Protein AF-A0ABD5SYY7-F1 (afdb_monomer)

Nearest PDB structures (foldseek):
  2g9w-assembly1_B  TM=8.628E-01  e=6.330E-02  Mycobacterium tuberculosis H37Rv
  3b73-assembly1_A  TM=8.817E-01  e=3.065E-01  Haloarcula marismortui ATCC 43049
  3mq0-assembly1_B  TM=7.488E-01  e=2.356E-01  Agrobacterium tumefaciens
  8ejv-assembly1_B  TM=7.475E-01  e=8.212E-01  Pseu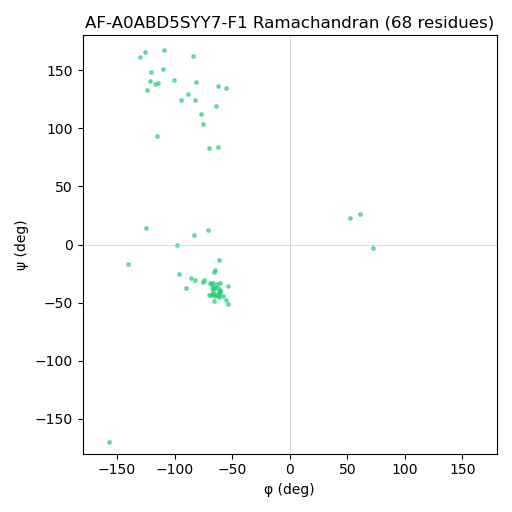domonas putida KT2440
  8ffz-assembly1_B  TM=8.428E-01  e=2.061E+00  Saccharomyces cerevisiae S288C

Sequence (70 aa):
MREQTLDAIVDLVAEHEPVDAEDVPELLDEEIDTEEAAAYLTVAEERERVLKVNGRYWVMRVGPYSDAPE

Foldseek 3Di:
DDPVVLVVLLVQQAVDPFDFLCCCCVSPPDPDDSVVSVVSLVVCVVVQQWPDDPNTTIHGCPDPPPPDPD

Mean predicted aligned error: 6.15 Å

Structure (mmCIF, N/CA/C/O backbone):
data_AF-A0ABD5SYY7-F1
#
_entry.id   AF-A0ABD5SYY7-F1
#
loop_
_atom_site.group_PDB
_atom_site.id
_atom_site.type_symbol
_atom_site.label_atom_id
_atom_site.label_alt_id
_atom_site.label_comp_id
_atom_site.label_asym_id
_atom_site.label_entity_id
_atom_site.label_seq_id
_atom_site.pdbx_PDB_ins_code
_atom_site.Cartn_x
_atom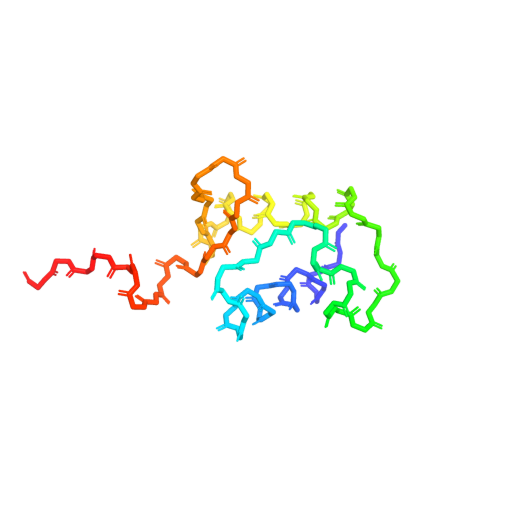_site.Cartn_y
_atom_site.Cartn_z
_atom_site.occupancy
_atom_site.B_iso_or_equiv
_atom_site.auth_seq_id
_atom_site.auth_comp_id
_atom_site.auth_asym_id
_atom_site.auth_atom_id
_atom_site.pdbx_PDB_model_num
ATOM 1 N N . MET A 1 1 ? 2.567 13.088 -11.312 1.00 60.59 1 MET A N 1
ATOM 2 C CA . MET A 1 1 ? 2.169 11.687 -11.082 1.00 60.59 1 MET A CA 1
ATOM 3 C C . MET A 1 1 ? 1.428 11.170 -12.297 1.00 60.59 1 MET A C 1
ATOM 5 O O . MET A 1 1 ? 0.531 11.862 -12.772 1.00 60.59 1 MET A O 1
ATOM 9 N N . ARG A 1 2 ? 1.830 10.008 -12.821 1.00 75.25 2 ARG A N 1
ATOM 10 C CA . ARG A 1 2 ? 1.102 9.296 -13.879 1.00 75.25 2 ARG A CA 1
ATOM 11 C C . ARG A 1 2 ? 0.079 8.383 -13.209 1.00 75.25 2 ARG A C 1
ATOM 13 O O . ARG A 1 2 ? 0.435 7.649 -12.300 1.00 75.25 2 ARG A O 1
ATOM 20 N N . GLU A 1 3 ? -1.177 8.449 -13.634 1.00 76.25 3 GLU A N 1
ATOM 21 C CA . GLU A 1 3 ? -2.254 7.647 -13.033 1.00 76.25 3 GLU A CA 1
ATOM 22 C C . GLU A 1 3 ? -2.025 6.136 -13.229 1.00 76.25 3 GLU A C 1
ATOM 24 O O . GLU A 1 3 ? -2.241 5.367 -12.305 1.00 76.25 3 GLU A O 1
ATOM 29 N N . GLN A 1 4 ? -1.436 5.741 -14.364 1.00 79.19 4 GLN A N 1
ATOM 30 C CA . GLN A 1 4 ? -1.105 4.344 -14.683 1.00 79.19 4 GLN A CA 1
ATOM 31 C C . GLN A 1 4 ? -0.123 3.703 -13.685 1.00 79.19 4 GLN A C 1
ATOM 33 O O . GLN A 1 4 ? -0.329 2.565 -13.288 1.00 79.19 4 GLN A O 1
ATOM 38 N N . THR A 1 5 ? 0.899 4.439 -13.236 1.00 83.50 5 THR A N 1
ATOM 39 C CA . THR A 1 5 ? 1.892 3.935 -12.267 1.00 83.50 5 THR A CA 1
ATOM 40 C C . THR A 1 5 ? 1.272 3.744 -10.878 1.00 83.50 5 THR A C 1
ATOM 42 O O . THR A 1 5 ? 1.625 2.824 -10.151 1.00 83.50 5 THR A O 1
ATOM 45 N N . LEU A 1 6 ? 0.299 4.586 -10.509 1.00 86.00 6 LEU A N 1
ATOM 46 C CA . LEU A 1 6 ? -0.430 4.425 -9.252 1.00 86.00 6 LEU A CA 1
ATOM 47 C C . LEU A 1 6 ? -1.326 3.179 -9.273 1.00 86.00 6 LEU A C 1
ATOM 49 O O . LEU A 1 6 ? -1.372 2.464 -8.278 1.00 86.00 6 LEU A O 1
ATOM 53 N N . ASP A 1 7 ? -2.039 2.929 -10.376 1.00 88.38 7 ASP A N 1
ATOM 54 C CA . ASP A 1 7 ? -2.828 1.701 -10.538 1.00 88.38 7 ASP A CA 1
ATOM 55 C C . ASP A 1 7 ? -1.924 0.457 -10.490 1.00 88.38 7 ASP A C 1
ATOM 57 O O . ASP A 1 7 ? -2.212 -0.456 -9.723 1.00 88.38 7 ASP A O 1
ATOM 61 N N . ALA A 1 8 ? -0.780 0.471 -11.184 1.00 90.00 8 ALA A N 1
ATOM 62 C CA . ALA A 1 8 ? 0.173 -0.642 -11.174 1.00 90.00 8 ALA A CA 1
ATOM 63 C C . ALA A 1 8 ? 0.724 -0.954 -9.769 1.00 90.00 8 ALA A C 1
ATOM 65 O O . ALA A 1 8 ? 0.852 -2.115 -9.393 1.00 90.00 8 ALA A O 1
ATOM 66 N N . ILE A 1 9 ? 0.998 0.073 -8.957 1.00 89.19 9 ILE A N 1
ATOM 67 C CA . ILE A 1 9 ? 1.436 -0.109 -7.564 1.00 89.19 9 ILE A CA 1
ATOM 68 C C . ILE A 1 9 ? 0.319 -0.692 -6.694 1.00 89.19 9 ILE A C 1
ATOM 70 O O . ILE A 1 9 ? 0.590 -1.508 -5.818 1.00 89.19 9 ILE A O 1
ATOM 74 N N . VAL A 1 10 ? -0.938 -0.300 -6.917 1.00 88.81 10 VAL A N 1
ATOM 75 C CA . VAL A 1 10 ? -2.078 -0.887 -6.196 1.00 88.81 10 VAL A CA 1
ATOM 76 C C . VAL A 1 10 ? -2.275 -2.352 -6.585 1.00 88.81 10 VAL A C 1
ATOM 78 O O . VAL A 1 10 ? -2.486 -3.175 -5.697 1.00 88.81 10 VAL A O 1
ATOM 81 N N . ASP A 1 11 ? -2.163 -2.686 -7.871 1.00 90.06 11 ASP A N 1
ATOM 82 C CA . ASP A 1 11 ? -2.240 -4.070 -8.351 1.00 90.06 11 ASP A CA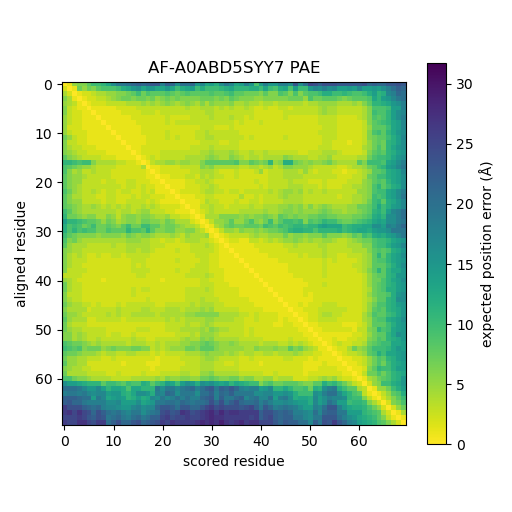 1
ATOM 83 C C . ASP A 1 11 ? -1.110 -4.925 -7.756 1.00 90.06 11 ASP A C 1
ATOM 85 O O . ASP A 1 11 ? -1.364 -6.004 -7.224 1.00 90.06 11 ASP A O 1
ATOM 89 N N . LEU A 1 12 ? 0.113 -4.391 -7.709 1.00 91.12 12 LEU A N 1
ATOM 90 C CA . LEU A 1 12 ? 1.255 -5.039 -7.062 1.00 91.12 12 LEU A CA 1
ATOM 91 C C . LEU A 1 12 ? 0.976 -5.331 -5.581 1.00 91.12 12 LEU A C 1
ATOM 93 O O . LEU A 1 12 ? 1.241 -6.436 -5.110 1.00 91.12 12 LEU A O 1
ATOM 97 N N . VAL A 1 13 ? 0.397 -4.376 -4.843 1.00 90.38 13 VAL A N 1
ATOM 98 C CA . VAL A 1 13 ? -0.015 -4.602 -3.447 1.00 90.38 13 VAL A CA 1
ATOM 99 C C . VAL A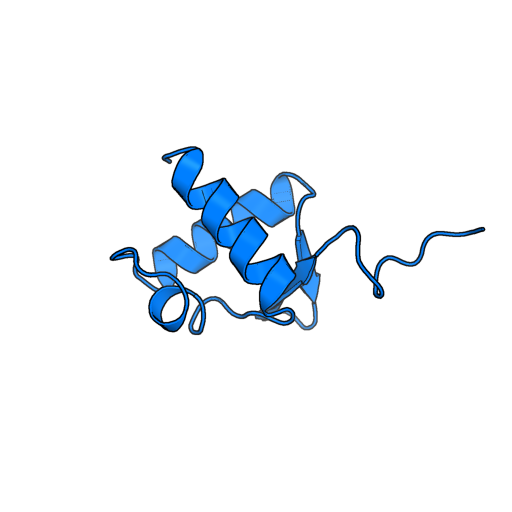 1 13 ? -1.092 -5.686 -3.357 1.00 90.38 13 VAL A C 1
ATOM 101 O O . VAL A 1 13 ? -1.042 -6.493 -2.436 1.00 90.38 13 VAL A O 1
ATOM 104 N N . ALA A 1 14 ? -2.032 -5.758 -4.300 1.00 89.69 14 ALA A N 1
ATOM 105 C CA . ALA A 1 14 ? -3.059 -6.802 -4.318 1.00 89.69 14 ALA A CA 1
ATOM 106 C C . ALA A 1 14 ? -2.499 -8.210 -4.584 1.00 89.69 14 ALA A C 1
ATOM 108 O O . ALA A 1 14 ? -3.033 -9.192 -4.069 1.00 89.69 14 ALA A O 1
ATOM 109 N N . GLU A 1 15 ? -1.435 -8.321 -5.379 1.00 89.31 15 GLU A N 1
ATOM 110 C CA . GLU A 1 15 ? -0.812 -9.602 -5.726 1.00 89.31 15 GLU A CA 1
ATOM 111 C C . GLU A 1 15 ? 0.224 -10.068 -4.691 1.00 89.31 15 GLU A C 1
ATOM 113 O O . GLU A 1 15 ? 0.423 -11.274 -4.516 1.00 89.31 15 GLU A O 1
ATOM 118 N N . HIS A 1 16 ? 0.862 -9.126 -3.990 1.00 87.75 16 HIS A N 1
ATOM 119 C CA . HIS A 1 16 ? 2.020 -9.383 -3.130 1.00 87.75 16 HIS A CA 1
ATOM 120 C C . HIS A 1 16 ? 1.857 -8.908 -1.676 1.00 87.75 16 HIS A C 1
ATOM 122 O O . HIS A 1 16 ? 2.847 -8.853 -0.949 1.00 87.75 16 HIS A O 1
ATOM 128 N N . GLU A 1 17 ? 0.643 -8.577 -1.212 1.00 82.88 17 GLU A N 1
ATOM 129 C CA . GLU A 1 17 ? 0.434 -8.120 0.170 1.00 82.88 17 GLU A CA 1
ATOM 130 C C . GLU A 1 17 ? 0.969 -9.116 1.226 1.00 82.88 17 GLU A C 1
ATOM 132 O O . GLU A 1 17 ? 0.680 -10.317 1.157 1.00 82.88 17 GLU A O 1
ATOM 137 N N . PRO A 1 18 ? 1.695 -8.641 2.263 1.00 88.06 18 PRO A N 1
ATOM 138 C CA . PRO A 1 18 ? 2.092 -7.252 2.525 1.00 88.06 18 PRO A CA 1
ATOM 139 C C . PRO A 1 18 ? 3.336 -6.807 1.739 1.00 88.06 18 PRO A C 1
ATOM 141 O O . PRO A 1 18 ? 4.327 -7.526 1.689 1.00 88.06 18 PRO A O 1
ATOM 144 N N . VAL A 1 19 ? 3.306 -5.571 1.233 1.00 91.00 19 VAL A N 1
ATOM 145 C CA . VAL A 1 19 ? 4.387 -4.962 0.434 1.00 91.00 19 VAL A CA 1
ATOM 146 C C . VAL A 1 19 ? 5.006 -3.790 1.182 1.00 91.00 19 VAL A C 1
ATOM 148 O O . VAL A 1 19 ? 4.278 -2.994 1.782 1.00 91.00 19 VAL A O 1
ATOM 151 N N . 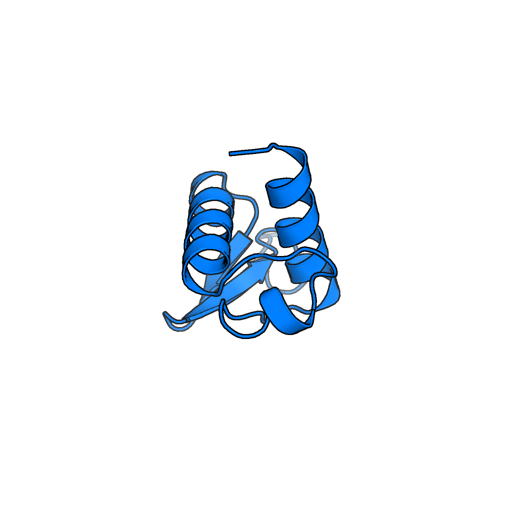ASP A 1 20 ? 6.326 -3.635 1.142 1.00 92.62 20 ASP A N 1
ATOM 152 C CA . ASP A 1 20 ? 6.984 -2.395 1.546 1.00 92.62 20 ASP A CA 1
ATOM 153 C C . ASP A 1 20 ? 7.58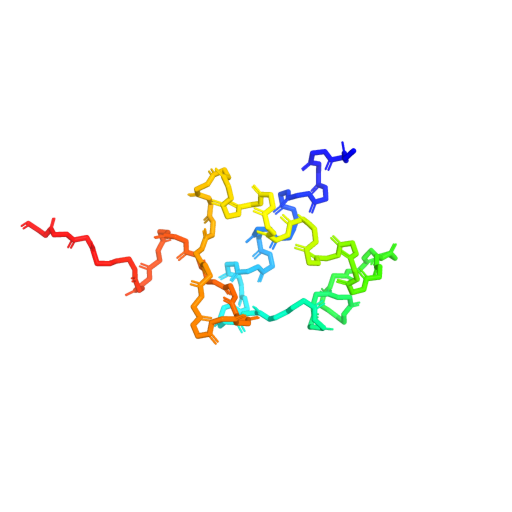5 -1.623 0.362 1.00 92.62 20 ASP A C 1
ATOM 155 O O . ASP A 1 20 ? 7.636 -2.102 -0.767 1.00 92.62 20 ASP A O 1
ATOM 159 N N . ALA A 1 21 ? 7.969 -0.368 0.598 1.00 90.62 21 ALA A N 1
ATOM 160 C CA . ALA A 1 21 ? 8.445 0.516 -0.465 1.00 90.62 21 ALA A CA 1
ATOM 161 C C . ALA A 1 21 ? 9.771 0.057 -1.106 1.00 90.62 21 ALA A C 1
ATOM 163 O O . ALA A 1 21 ? 10.056 0.458 -2.233 1.00 90.62 21 ALA A O 1
ATOM 164 N N . GLU A 1 22 ? 10.579 -0.735 -0.398 1.00 90.56 22 GLU A N 1
ATOM 165 C CA . GLU A 1 22 ? 11.816 -1.349 -0.889 1.00 90.56 22 GLU A CA 1
ATOM 166 C C . GLU A 1 22 ? 11.515 -2.524 -1.834 1.00 90.56 22 GLU A C 1
ATOM 168 O O . GLU A 1 22 ? 12.261 -2.717 -2.788 1.00 90.56 22 GLU A O 1
ATOM 173 N N . ASP A 1 23 ? 10.395 -3.234 -1.641 1.00 88.00 23 ASP A N 1
ATOM 174 C CA . ASP A 1 23 ? 9.983 -4.356 -2.502 1.00 88.00 23 ASP A CA 1
ATOM 175 C C . ASP A 1 23 ? 9.417 -3.885 -3.852 1.00 88.00 23 ASP A C 1
ATOM 177 O O . ASP A 1 23 ? 9.557 -4.558 -4.872 1.00 8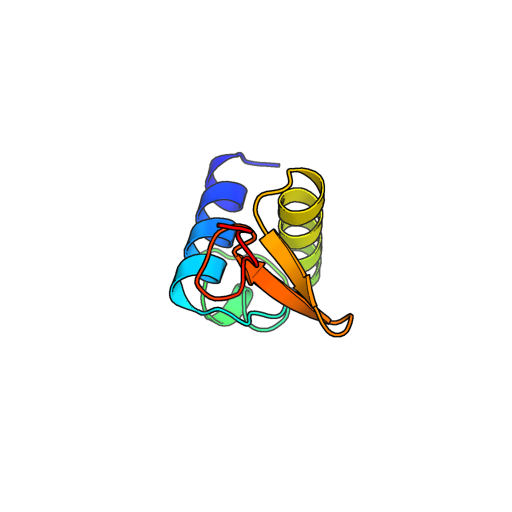8.00 23 ASP A O 1
ATOM 181 N N . VAL A 1 24 ? 8.759 -2.722 -3.877 1.00 88.00 24 VAL A N 1
ATOM 182 C CA . VAL A 1 24 ? 8.128 -2.174 -5.090 1.00 88.00 24 VAL A CA 1
ATOM 183 C C . VAL A 1 24 ? 9.091 -2.078 -6.284 1.00 88.00 24 VAL A C 1
ATOM 185 O O . VAL A 1 24 ? 8.719 -2.581 -7.337 1.00 88.00 24 VAL A O 1
ATOM 188 N N . PRO A 1 25 ? 10.295 -1.477 -6.193 1.00 88.88 25 PRO A N 1
ATOM 189 C CA . PRO A 1 25 ? 11.218 -1.415 -7.331 1.00 88.88 25 PRO A CA 1
ATOM 190 C C . PRO A 1 25 ? 11.739 -2.787 -7.786 1.00 88.88 25 PRO A C 1
ATOM 192 O O . PRO A 1 25 ? 12.185 -2.918 -8.921 1.00 88.88 25 PRO A O 1
ATOM 195 N N . GLU A 1 26 ? 11.708 -3.808 -6.924 1.00 86.69 26 GLU A N 1
ATOM 196 C CA . GLU A 1 26 ? 12.089 -5.176 -7.305 1.00 86.69 26 GLU A CA 1
ATOM 197 C C . GLU A 1 26 ? 10.946 -5.924 -8.005 1.00 86.69 26 GLU A C 1
ATOM 199 O O . GLU A 1 26 ? 11.188 -6.796 -8.841 1.00 86.69 26 GLU A O 1
ATOM 204 N N . LEU A 1 27 ? 9.702 -5.599 -7.650 1.00 84.00 27 LEU A N 1
ATOM 205 C CA . LEU A 1 27 ? 8.491 -6.270 -8.122 1.00 84.00 27 LEU A CA 1
ATOM 206 C C . LEU A 1 27 ? 7.827 -5.558 -9.312 1.00 84.00 27 LEU A C 1
ATOM 208 O O . LEU A 1 27 ? 7.120 -6.194 -10.092 1.00 84.00 27 LEU A O 1
ATOM 212 N N . LEU A 1 28 ? 8.042 -4.252 -9.461 1.00 83.38 28 LEU A N 1
ATOM 213 C CA . LEU A 1 28 ? 7.504 -3.439 -10.544 1.00 83.38 28 LEU A CA 1
ATOM 214 C C . LEU A 1 28 ? 8.538 -3.351 -11.675 1.00 83.38 28 LEU A C 1
ATOM 216 O O . LEU A 1 28 ? 9.651 -2.884 -11.470 1.00 83.38 28 LEU A O 1
ATOM 220 N N . ASP A 1 29 ? 8.158 -3.731 -12.897 1.00 75.06 29 ASP A N 1
ATOM 221 C CA . ASP A 1 29 ? 9.023 -3.663 -14.097 1.00 75.06 29 ASP A CA 1
ATOM 222 C C . ASP A 1 29 ? 9.271 -2.207 -14.585 1.00 75.06 29 ASP A C 1
ATOM 224 O O . ASP A 1 29 ? 9.742 -1.976 -15.697 1.00 75.06 29 ASP A O 1
ATOM 228 N N . GLU A 1 30 ? 8.928 -1.196 -13.776 1.00 76.31 30 GLU A N 1
ATOM 229 C CA . GLU A 1 30 ? 9.171 0.224 -14.056 1.00 76.31 30 GLU A CA 1
ATOM 230 C C . GLU A 1 30 ? 10.404 0.728 -13.288 1.00 76.31 30 GLU A C 1
ATOM 232 O O . GLU A 1 30 ? 10.595 0.410 -12.117 1.00 76.31 30 GLU A O 1
ATOM 237 N N . GLU A 1 31 ? 11.212 1.585 -13.923 1.00 79.38 31 GLU A N 1
ATOM 238 C CA . GLU A 1 31 ? 12.306 2.306 -13.256 1.00 79.38 31 GLU A CA 1
ATOM 239 C C . GLU A 1 31 ? 11.735 3.368 -12.301 1.00 79.38 31 GLU A C 1
ATOM 241 O O . GLU A 1 31 ? 11.602 4.539 -12.664 1.00 79.38 31 GLU A O 1
ATOM 246 N N . ILE A 1 32 ? 11.366 2.951 -11.092 1.00 83.69 32 ILE A N 1
ATOM 247 C CA . ILE A 1 32 ? 11.030 3.839 -9.978 1.00 83.69 32 ILE A CA 1
ATOM 248 C C . ILE A 1 32 ? 11.948 3.555 -8.795 1.00 83.69 32 ILE A C 1
ATOM 250 O O . ILE A 1 32 ? 12.256 2.405 -8.500 1.00 83.69 32 ILE A O 1
ATOM 254 N N . ASP A 1 33 ? 12.385 4.598 -8.098 1.00 88.44 33 ASP A N 1
ATOM 255 C CA . ASP A 1 33 ? 13.178 4.444 -6.880 1.00 88.44 33 ASP A CA 1
ATOM 256 C C . ASP A 1 33 ? 12.278 4.209 -5.651 1.00 88.44 33 ASP A C 1
ATOM 258 O O . ASP A 1 33 ? 11.095 4.558 -5.635 1.00 88.44 33 ASP A O 1
ATOM 262 N N . THR A 1 34 ? 12.853 3.689 -4.563 1.00 89.38 34 THR A N 1
ATOM 263 C CA . THR A 1 34 ? 12.159 3.445 -3.282 1.00 89.38 34 THR A CA 1
ATOM 264 C C . THR A 1 34 ? 11.445 4.689 -2.734 1.00 89.38 34 THR A C 1
ATOM 266 O O . THR A 1 34 ? 10.360 4.587 -2.160 1.00 89.38 34 THR A O 1
ATOM 269 N N . GLU A 1 35 ? 12.020 5.885 -2.913 1.00 90.56 35 GLU A N 1
ATOM 270 C CA . GLU A 1 35 ? 11.389 7.145 -2.491 1.00 90.56 35 GLU A CA 1
ATOM 271 C C . GLU A 1 35 ? 10.121 7.455 -3.301 1.00 90.56 35 GLU A C 1
ATOM 273 O O . GLU A 1 35 ? 9.112 7.890 -2.737 1.00 90.56 35 GLU A O 1
ATOM 278 N N . GLU A 1 36 ? 10.140 7.193 -4.611 1.00 89.88 36 GLU A N 1
ATOM 279 C CA . GLU A 1 36 ? 8.966 7.349 -5.470 1.00 89.88 36 GLU A CA 1
ATOM 280 C C . GLU A 1 36 ? 7.911 6.289 -5.154 1.00 89.88 36 GLU A C 1
ATOM 282 O O . GLU A 1 36 ? 6.736 6.630 -5.003 1.00 89.88 36 GLU A O 1
ATOM 287 N N . ALA A 1 37 ? 8.317 5.032 -4.960 1.00 90.69 37 ALA A N 1
ATOM 288 C CA . ALA A 1 37 ? 7.434 3.955 -4.521 1.00 90.69 37 ALA A CA 1
ATOM 289 C C . ALA A 1 37 ? 6.714 4.305 -3.211 1.00 90.69 37 ALA A C 1
ATOM 291 O O . ALA A 1 37 ? 5.489 4.199 -3.123 1.00 90.69 37 ALA A O 1
ATOM 292 N N . ALA A 1 38 ? 7.448 4.805 -2.211 1.00 91.81 38 ALA A N 1
ATOM 293 C CA . ALA A 1 38 ? 6.869 5.251 -0.947 1.00 91.81 38 ALA A CA 1
ATOM 294 C C . ALA A 1 38 ? 5.862 6.397 -1.144 1.00 91.81 38 ALA A C 1
ATOM 296 O O . ALA A 1 38 ? 4.804 6.409 -0.504 1.00 91.81 38 ALA A O 1
ATOM 297 N N . ALA A 1 39 ? 6.157 7.349 -2.035 1.00 92.56 39 ALA A N 1
ATOM 298 C CA . ALA A 1 39 ? 5.246 8.443 -2.357 1.00 92.56 39 ALA A CA 1
ATOM 299 C C . ALA A 1 39 ? 3.957 7.932 -3.022 1.00 92.56 39 ALA A C 1
ATOM 301 O O . ALA A 1 39 ? 2.864 8.341 -2.629 1.00 92.56 39 ALA A O 1
ATOM 302 N N . TYR A 1 40 ? 4.057 7.003 -3.974 1.00 91.44 40 TYR A N 1
ATOM 303 C CA . TYR A 1 40 ? 2.890 6.401 -4.620 1.00 91.44 40 TYR A CA 1
ATOM 304 C C . TYR A 1 40 ? 2.051 5.554 -3.657 1.00 91.44 40 TYR A C 1
ATOM 306 O O . TYR A 1 40 ? 0.829 5.689 -3.656 1.00 91.44 40 TYR A O 1
ATOM 314 N N . LEU A 1 41 ? 2.677 4.742 -2.800 1.00 91.56 41 LEU A N 1
ATOM 315 C CA . LEU A 1 41 ? 1.986 3.968 -1.762 1.00 91.56 41 LEU A CA 1
ATOM 316 C C . LEU A 1 41 ? 1.254 4.879 -0.768 1.00 91.56 41 LEU A C 1
ATOM 318 O O . LEU A 1 41 ? 0.108 4.613 -0.410 1.00 91.56 41 LEU A O 1
ATOM 322 N N . THR A 1 42 ? 1.875 5.997 -0.383 1.00 93.31 42 THR A N 1
ATOM 323 C CA . THR A 1 42 ? 1.238 7.017 0.466 1.00 93.31 42 THR A CA 1
ATOM 324 C C . THR A 1 42 ? 0.030 7.640 -0.237 1.00 93.31 42 THR A C 1
ATOM 326 O O . THR A 1 42 ? -1.037 7.755 0.354 1.00 93.31 42 THR A O 1
ATOM 329 N N . VAL A 1 43 ? 0.140 7.970 -1.526 1.00 92.56 43 VAL A N 1
ATOM 330 C CA . VAL A 1 43 ? -0.992 8.500 -2.305 1.00 92.56 43 VAL A CA 1
ATOM 331 C C . VAL A 1 43 ? -2.105 7.458 -2.458 1.00 92.56 43 VAL A C 1
ATOM 333 O O . VAL A 1 43 ? -3.286 7.805 -2.415 1.00 92.56 43 VAL A O 1
ATOM 336 N N . ALA A 1 44 ? -1.761 6.181 -2.629 1.00 90.75 44 ALA A N 1
ATOM 337 C CA . ALA A 1 44 ? -2.726 5.088 -2.680 1.00 90.75 44 ALA A CA 1
ATOM 338 C C . ALA A 1 44 ? -3.448 4.902 -1.331 1.00 90.75 44 ALA A C 1
ATOM 340 O O . ALA A 1 44 ? -4.651 4.629 -1.313 1.00 90.75 44 ALA A O 1
ATOM 341 N N . GLU A 1 45 ? -2.744 5.094 -0.214 1.00 91.56 45 GLU A N 1
ATOM 342 C CA . GLU A 1 45 ? -3.306 5.115 1.140 1.00 91.56 45 GLU A CA 1
ATOM 343 C C . GLU A 1 45 ? -4.257 6.307 1.338 1.00 91.56 45 GLU A C 1
ATOM 345 O O . GLU A 1 45 ? -5.397 6.116 1.764 1.00 91.56 45 GLU A O 1
ATOM 350 N N . GLU A 1 46 ? -3.842 7.522 0.958 1.00 91.25 46 GLU A N 1
ATOM 351 C CA . GLU A 1 46 ? -4.674 8.737 1.020 1.00 91.25 46 GLU A CA 1
ATOM 352 C C . GLU A 1 46 ? -5.944 8.623 0.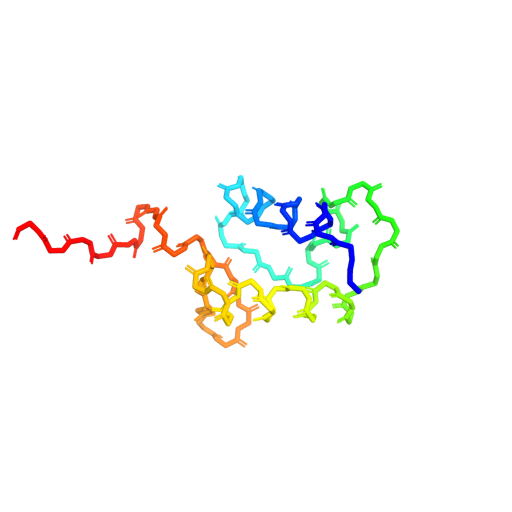165 1.00 91.25 46 GLU A C 1
ATOM 354 O O . GLU A 1 46 ? -6.993 9.158 0.523 1.00 91.25 46 GLU A O 1
ATOM 359 N N . ARG A 1 47 ? -5.866 7.902 -0.960 1.00 89.75 47 ARG A N 1
ATOM 360 C CA . ARG A 1 47 ? -7.006 7.582 -1.836 1.00 89.75 47 ARG A CA 1
ATOM 361 C C . ARG A 1 47 ? -7.815 6.374 -1.369 1.00 89.75 47 ARG A C 1
ATOM 363 O O . ARG A 1 47 ? -8.684 5.911 -2.105 1.00 89.75 47 ARG A O 1
ATOM 370 N N . GLU A 1 48 ? -7.532 5.860 -0.176 1.00 88.06 48 GLU A N 1
ATOM 371 C CA . GLU A 1 48 ? -8.264 4.763 0.448 1.00 88.06 48 GLU A CA 1
ATOM 372 C C . GLU A 1 48 ? -8.224 3.449 -0.352 1.00 88.06 48 GLU A C 1
ATOM 374 O O . GLU A 1 48 ? -9.122 2.619 -0.233 1.00 88.06 48 GLU A O 1
ATOM 379 N N . ARG A 1 49 ? -7.187 3.233 -1.169 1.00 86.62 49 ARG A N 1
ATOM 380 C CA . ARG A 1 49 ? -7.025 1.998 -1.956 1.00 86.62 49 ARG A CA 1
ATOM 381 C C . ARG A 1 49 ? -6.249 0.920 -1.210 1.00 86.62 49 ARG A C 1
ATOM 383 O O . ARG A 1 49 ? -6.599 -0.256 -1.275 1.00 86.62 49 ARG A O 1
ATOM 390 N N . VAL A 1 50 ? -5.243 1.335 -0.451 1.00 91.12 50 VAL A N 1
ATOM 391 C CA . VAL A 1 50 ? -4.408 0.469 0.391 1.00 91.12 50 VAL A CA 1
ATOM 392 C C . VAL A 1 50 ? -4.412 0.980 1.832 1.00 91.12 50 VAL A C 1
ATOM 394 O O . VAL A 1 50 ? -4.846 2.100 2.104 1.00 91.12 50 VAL A O 1
ATOM 397 N N . LEU A 1 51 ? -3.958 0.153 2.766 1.00 91.44 51 LEU A N 1
ATOM 398 C CA . LEU A 1 51 ? -3.832 0.480 4.181 1.00 91.44 51 LEU A CA 1
ATOM 399 C C . LEU A 1 51 ? -2.394 0.251 4.634 1.00 91.44 51 LEU A C 1
ATOM 401 O O . LEU A 1 51 ? -1.832 -0.819 4.402 1.00 91.44 51 LEU A O 1
ATOM 405 N N . LYS A 1 52 ? -1.826 1.224 5.348 1.00 91.44 52 LYS A N 1
ATOM 406 C CA . LYS A 1 52 ? -0.523 1.066 5.984 1.00 91.44 52 LYS A CA 1
ATOM 407 C C . LYS A 1 52 ? -0.641 0.336 7.321 1.00 91.44 52 LYS A C 1
ATOM 409 O O . LYS A 1 52 ? -1.340 0.779 8.231 1.00 91.44 52 LYS A O 1
ATOM 414 N N . VAL A 1 53 ? 0.094 -0.761 7.469 1.00 89.25 53 VAL A N 1
ATOM 415 C CA . VAL A 1 53 ? 0.147 -1.600 8.671 1.00 89.25 53 VAL A CA 1
ATOM 416 C C . VAL A 1 53 ? 1.572 -1.678 9.222 1.00 89.25 53 VAL A C 1
ATOM 418 O O . VAL A 1 53 ? 2.564 -1.585 8.496 1.00 89.25 53 VAL A O 1
ATOM 421 N N . ASN A 1 54 ? 1.694 -1.811 10.546 1.00 86.88 54 ASN A N 1
ATOM 422 C CA . ASN A 1 54 ? 2.980 -1.893 11.260 1.00 86.88 54 ASN A CA 1
ATOM 423 C C . ASN A 1 54 ? 3.980 -0.757 10.940 1.00 86.88 54 ASN A C 1
ATOM 425 O O . ASN A 1 54 ? 5.186 -0.922 11.104 1.00 86.88 54 ASN A O 1
ATOM 429 N N . GLY A 1 55 ? 3.498 0.397 10.467 1.00 85.12 55 GLY A N 1
ATOM 430 C CA . GLY A 1 55 ? 4.318 1.577 10.183 1.00 85.12 55 GLY A CA 1
ATOM 431 C C . GLY A 1 55 ? 5.232 1.484 8.954 1.00 85.12 55 GLY A C 1
ATOM 432 O O . GLY A 1 55 ? 5.847 2.498 8.621 1.00 85.12 55 GLY A O 1
ATOM 433 N N . ARG A 1 56 ? 5.291 0.341 8.253 1.00 90.31 56 ARG A N 1
ATOM 434 C CA . ARG A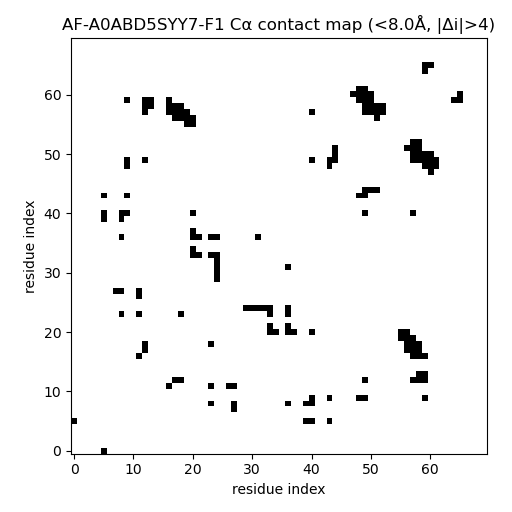 1 56 ? 6.160 0.153 7.071 1.00 90.31 56 ARG A CA 1
ATOM 435 C C . ARG A 1 56 ? 5.568 -0.645 5.907 1.00 90.31 56 ARG A C 1
ATOM 437 O O . ARG A 1 56 ? 6.144 -0.575 4.836 1.00 90.31 56 ARG A O 1
ATOM 444 N N . TYR A 1 57 ? 4.489 -1.399 6.107 1.00 91.25 57 TYR A N 1
ATOM 445 C CA . TYR A 1 57 ? 3.924 -2.265 5.067 1.00 91.25 57 TYR A CA 1
ATOM 446 C C . TYR A 1 57 ? 2.585 -1.720 4.588 1.00 91.25 57 TYR A C 1
ATOM 448 O O . TYR A 1 57 ? 1.855 -1.121 5.376 1.00 91.25 57 TYR A O 1
ATOM 456 N N . TRP A 1 58 ? 2.239 -1.982 3.336 1.00 92.75 58 TRP A N 1
ATOM 457 C CA . TRP A 1 58 ? 0.951 -1.677 2.735 1.00 92.75 58 TRP A CA 1
ATOM 458 C C . TRP A 1 58 ? 0.253 -2.971 2.313 1.00 92.75 58 TRP A C 1
ATOM 460 O O . TRP A 1 58 ? 0.875 -3.902 1.802 1.00 92.75 58 TRP A O 1
ATOM 470 N N . VAL A 1 59 ? -1.049 -3.025 2.574 1.00 91.81 59 VAL A N 1
ATOM 471 C CA . VAL A 1 59 ? -1.950 -4.129 2.214 1.00 91.81 59 VAL A CA 1
ATOM 472 C C . VAL A 1 59 ? -3.182 -3.569 1.517 1.00 91.81 59 VAL A C 1
ATOM 474 O O . VAL A 1 59 ? -3.480 -2.377 1.658 1.00 91.81 59 VAL A O 1
ATOM 477 N N . MET A 1 60 ? -3.933 -4.396 0.793 1.00 90.00 60 MET A N 1
ATOM 478 C CA . MET A 1 60 ? -5.183 -3.935 0.195 1.00 90.00 60 MET A CA 1
ATOM 479 C C . MET A 1 60 ? -6.170 -3.499 1.269 1.00 90.00 60 MET A C 1
ATOM 481 O O . MET A 1 60 ? -6.372 -4.178 2.278 1.00 90.00 60 MET A O 1
ATOM 485 N N . ARG A 1 61 ? -6.836 -2.360 1.043 1.00 81.50 61 ARG A N 1
ATOM 486 C CA . ARG A 1 61 ? -7.862 -1.896 1.981 1.00 81.50 61 ARG A CA 1
ATOM 487 C C . ARG A 1 61 ? -9.085 -2.808 1.963 1.00 81.50 61 ARG A C 1
ATOM 489 O O . ARG A 1 61 ? -9.697 -2.994 3.007 1.00 81.50 61 ARG A O 1
ATOM 496 N N . VAL A 1 62 ? -9.433 -3.371 0.803 1.00 72.06 62 VAL A N 1
ATOM 497 C CA . VAL A 1 62 ? -10.517 -4.349 0.621 1.00 72.06 62 VAL A CA 1
ATOM 498 C C . VAL A 1 62 ? -9.899 -5.676 0.170 1.00 72.06 62 VAL A C 1
ATOM 500 O O . VAL A 1 62 ? -9.654 -5.883 -1.012 1.00 72.06 62 VAL A O 1
ATOM 503 N N . GLY A 1 63 ? -9.617 -6.552 1.131 1.00 61.38 63 GLY A N 1
ATOM 504 C CA . GLY A 1 63 ? -9.017 -7.881 0.974 1.00 61.38 63 GLY A CA 1
ATOM 505 C C . GLY A 1 63 ? -9.368 -8.768 2.183 1.00 61.38 63 GLY A C 1
ATOM 506 O O . GLY A 1 63 ? -10.194 -8.358 2.998 1.00 61.38 63 GLY A O 1
ATOM 507 N N . PRO A 1 64 ? -8.765 -9.957 2.364 1.00 52.78 64 PRO A N 1
ATOM 508 C CA . PRO A 1 64 ? -9.066 -10.856 3.492 1.00 52.78 64 PRO A CA 1
ATOM 509 C C . PRO A 1 64 ? -8.774 -10.250 4.881 1.00 52.78 64 PRO A C 1
ATOM 511 O O . PRO A 1 64 ? -9.224 -10.788 5.889 1.00 52.78 64 PRO A O 1
ATOM 514 N N . TYR A 1 65 ? -8.042 -9.134 4.929 1.00 50.56 65 TYR A N 1
ATOM 515 C CA . TYR A 1 65 ? -7.768 -8.334 6.128 1.00 50.56 65 TYR A CA 1
ATOM 516 C C . TYR A 1 65 ? -8.684 -7.112 6.283 1.00 50.56 65 TYR A C 1
ATOM 518 O O . TYR A 1 65 ? -8.559 -6.359 7.249 1.00 50.56 65 TYR A O 1
ATOM 526 N N . SER A 1 66 ? -9.600 -6.899 5.338 1.00 50.53 66 SER A N 1
ATOM 527 C CA . SER A 1 66 ? -10.687 -5.946 5.492 1.00 50.53 66 SER A CA 1
ATOM 528 C C . SER A 1 66 ? -11.695 -6.582 6.432 1.00 50.53 66 SER A C 1
ATOM 530 O O . SER A 1 66 ? -12.415 -7.506 6.057 1.00 50.53 66 SER A O 1
ATOM 532 N N . ASP A 1 67 ? -11.697 -6.124 7.677 1.00 49.16 67 ASP A N 1
ATOM 533 C CA . ASP A 1 67 ? -12.754 -6.408 8.639 1.00 49.16 67 ASP A CA 1
ATOM 534 C C . ASP A 1 67 ? -14.047 -5.791 8.072 1.00 49.16 67 ASP A C 1
ATOM 536 O O . ASP A 1 67 ? -14.380 -4.630 8.311 1.00 49.16 67 ASP A O 1
ATOM 540 N N . ALA A 1 68 ? -14.719 -6.527 7.187 1.00 43.16 68 ALA A N 1
ATOM 541 C CA . ALA A 1 68 ? -16.073 -6.226 6.779 1.00 43.16 68 ALA A CA 1
ATOM 542 C C . ALA A 1 68 ? -16.972 -6.694 7.930 1.00 43.16 68 ALA A C 1
ATOM 544 O O . ALA A 1 68 ? -17.040 -7.902 8.170 1.00 43.16 68 ALA A O 1
ATOM 545 N N . PRO A 1 69 ? -17.646 -5.793 8.668 1.00 46.41 69 PRO A N 1
ATOM 546 C CA . PRO A 1 69 ? -18.710 -6.234 9.554 1.00 46.41 69 PRO A CA 1
ATOM 547 C C . PRO A 1 69 ? -19.830 -6.829 8.686 1.00 46.41 69 PRO A C 1
ATOM 549 O O . PRO A 1 69 ? -20.371 -6.131 7.824 1.00 46.41 69 PRO A O 1
ATOM 552 N N . GLU A 1 70 ? -20.141 -8.113 8.887 1.00 44.44 70 GLU A N 1
ATOM 553 C CA . GLU A 1 70 ? -21.429 -8.701 8.477 1.00 44.44 70 GLU A CA 1
ATOM 554 C C . GLU A 1 70 ? -22.602 -8.039 9.219 1.00 44.44 70 GLU A C 1
ATOM 556 O O . GLU A 1 70 ? -22.461 -7.742 10.432 1.00 44.44 70 GLU A O 1
#

pLDDT: mean 82.97, std 13.3, range [43.16, 93.31]

Organism: NCBI:txid1526114

Solvent-accessible surface area (backbone atoms only — not comparable to full-atom values): 4116 Å² total; per-residue (Å²): 138,62,70,68,62,49,53,51,53,52,51,48,24,66,78,49,55,74,31,38,35,74,50,40,47,77,74,41,99,54,101,50,53,46,70,55,38,40,51,46,51,48,52,35,32,76,68,63,55,29,38,79,44,94,91,60,31,32,29,44,42,82,47,99,81,36,85,70,84,127

Radius of gyration: 11.51 Å; Cα contacts (8 Å, |Δi|>4): 86; chains: 1; bounding box: 35×22×26 Å

Secondary structure (DSSP, 8-state):
--HHHHHHHHHHHHHH-SEETTTHHHHSSS---HHHHHHHHHHHHHTTSEEEETTTEEEESSSTTS----